Protein AF-A0A7W1RXK5-F1 (afdb_monomer_lite)

Sequence (123 aa):
MSDFRDTWLEQCDAAGRILEEFGLGKAIGYLVGEKLLNSLKAARTDPDVAGEIPAFAARIREVFAQHELSAWFASVGRLGPLGHCLSADEHRDFLAAGGFEETAVQGAEDVLALERAKALLLR

Structure (mmCIF, N/CA/C/O backbone):
data_AF-A0A7W1RXK5-F1
#
_entry.id   AF-A0A7W1RXK5-F1
#
loop_
_atom_site.group_PDB
_atom_site.id
_atom_site.type_symbol
_atom_site.label_atom_id
_atom_site.label_alt_id
_atom_site.label_comp_id
_atom_site.label_asym_id
_atom_site.label_entity_id
_atom_site.label_seq_id
_atom_site.pdbx_PDB_ins_code
_atom_site.Cartn_x
_atom_site.Cartn_y
_atom_site.Cartn_z
_atom_site.occupancy
_atom_site.B_iso_or_equiv
_atom_site.auth_seq_id
_atom_site.auth_comp_id
_atom_site.auth_asym_id
_atom_site.auth_atom_id
_atom_site.pdbx_PDB_model_num
ATOM 1 N N . MET A 1 1 ? -13.683 14.078 13.517 1.00 48.56 1 MET A N 1
ATOM 2 C CA . MET A 1 1 ? -13.359 12.877 12.719 1.00 48.56 1 MET A CA 1
ATOM 3 C C . MET A 1 1 ? -11.963 13.118 12.180 1.00 48.56 1 MET A C 1
ATOM 5 O O . MET A 1 1 ? -11.715 14.241 11.774 1.00 48.56 1 MET A O 1
ATOM 9 N N .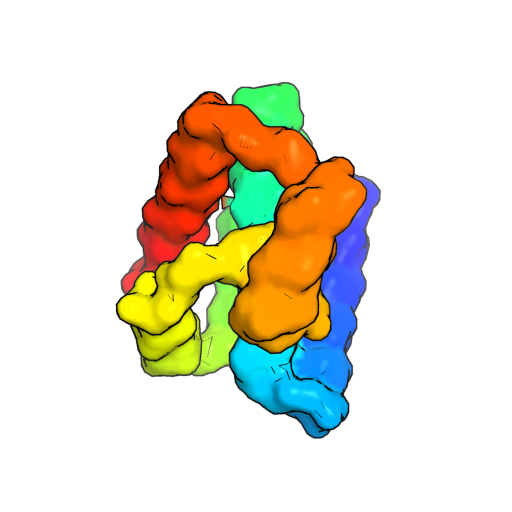 SER A 1 2 ? -11.035 12.179 12.379 1.00 61.09 2 SER A N 1
ATOM 10 C CA . SER A 1 2 ? -9.605 12.394 12.106 1.00 61.09 2 SER A CA 1
ATOM 11 C C . SER A 1 2 ? -9.384 12.721 10.627 1.00 61.09 2 SER A C 1
ATOM 13 O O . SER A 1 2 ? -9.835 11.957 9.779 1.00 61.09 2 SER A O 1
ATOM 15 N N . ASP A 1 3 ? -8.684 13.821 10.344 1.00 85.06 3 ASP A N 1
ATOM 16 C CA . ASP A 1 3 ? -8.288 14.312 9.008 1.00 85.06 3 ASP A CA 1
ATOM 17 C C . ASP A 1 3 ? -7.626 13.210 8.149 1.00 85.06 3 ASP A C 1
ATOM 19 O O . ASP A 1 3 ? -7.790 13.109 6.931 1.00 85.06 3 ASP A O 1
ATOM 23 N N . PHE A 1 4 ? -6.952 12.272 8.820 1.00 92.62 4 PHE A N 1
ATOM 24 C CA . PHE A 1 4 ? -6.336 11.119 8.180 1.00 92.62 4 PHE A CA 1
ATOM 25 C C . PHE A 1 4 ? -7.354 10.136 7.575 1.00 92.62 4 PHE A C 1
ATOM 27 O O . PHE A 1 4 ? -7.068 9.523 6.546 1.00 92.62 4 PHE A O 1
ATOM 34 N N . ARG A 1 5 ? -8.544 9.985 8.175 1.00 95.25 5 ARG A N 1
ATOM 35 C CA . ARG A 1 5 ? -9.581 9.087 7.647 1.00 95.25 5 ARG A CA 1
ATOM 36 C C . ARG A 1 5 ? -10.102 9.554 6.302 1.00 95.25 5 ARG A C 1
ATOM 38 O O . ARG A 1 5 ? -10.164 8.765 5.362 1.0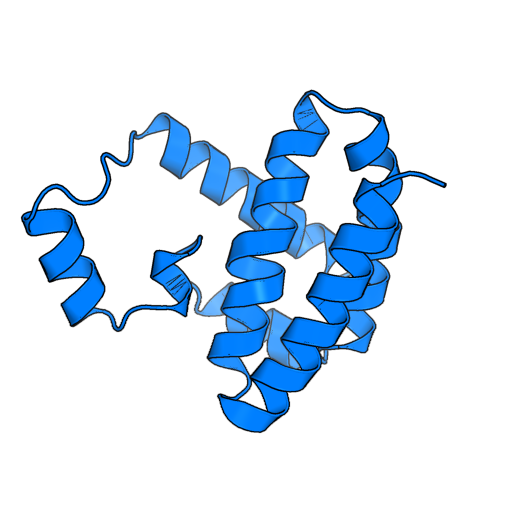0 95.25 5 ARG A O 1
ATOM 45 N N . ASP A 1 6 ? -10.461 10.827 6.233 1.00 95.31 6 ASP A N 1
ATOM 46 C CA . ASP A 1 6 ? -10.983 11.430 5.012 1.00 95.31 6 ASP A CA 1
ATOM 47 C C . ASP A 1 6 ? -9.917 11.344 3.907 1.00 95.31 6 ASP A C 1
ATOM 49 O O . ASP A 1 6 ? -10.204 10.904 2.795 1.00 95.31 6 ASP A O 1
ATOM 53 N N . THR A 1 7 ? -8.649 11.569 4.269 1.00 95.62 7 THR A N 1
ATOM 54 C CA . THR A 1 7 ? -7.503 11.396 3.367 1.00 95.62 7 THR A CA 1
ATOM 55 C C . THR A 1 7 ? -7.406 9.984 2.771 1.00 95.62 7 THR A C 1
ATOM 57 O O . THR A 1 7 ? -7.271 9.843 1.553 1.00 95.62 7 THR A O 1
ATOM 60 N N . TRP A 1 8 ? -7.432 8.912 3.577 1.00 97.31 8 TRP A N 1
ATOM 61 C CA . TRP A 1 8 ? -7.263 7.561 3.019 1.00 97.31 8 TRP A CA 1
ATOM 62 C C . TRP A 1 8 ? -8.509 7.064 2.273 1.00 97.31 8 TRP A C 1
ATOM 64 O O . TRP A 1 8 ? -8.382 6.249 1.355 1.00 97.31 8 TRP A O 1
ATOM 74 N N . LEU A 1 9 ? -9.701 7.575 2.605 1.00 97.75 9 LEU A N 1
ATOM 75 C CA . LEU A 1 9 ? -10.922 7.332 1.831 1.00 97.75 9 LEU A CA 1
ATOM 76 C C . LEU A 1 9 ? -10.804 7.924 0.423 1.00 97.75 9 LEU A C 1
ATOM 78 O O . LEU A 1 9 ? -10.992 7.203 -0.556 1.00 97.75 9 LEU A O 1
ATOM 82 N N . GLU A 1 10 ? -10.383 9.185 0.310 1.00 97.69 10 GLU A N 1
ATOM 83 C CA . GLU A 1 10 ? -10.139 9.834 -0.984 1.00 97.69 10 GLU A CA 1
ATOM 84 C C . GLU A 1 10 ? -9.059 9.114 -1.803 1.00 97.69 10 GLU A C 1
ATOM 86 O O . GLU A 1 10 ? -9.167 8.997 -3.026 1.00 97.69 10 GLU A O 1
ATOM 91 N N . GLN A 1 11 ? -8.027 8.583 -1.142 1.00 97.94 11 GLN A N 1
ATOM 92 C CA . GLN A 1 11 ? -7.002 7.768 -1.797 1.00 97.94 11 GLN A CA 1
ATOM 93 C C . GLN A 1 11 ? -7.577 6.454 -2.341 1.00 97.94 11 GLN A C 1
ATOM 95 O O . GLN A 1 11 ? -7.205 6.042 -3.439 1.00 97.94 11 GLN A O 1
ATOM 100 N N . CYS A 1 12 ? -8.503 5.803 -1.631 1.00 98.19 12 CYS A N 1
ATOM 101 C CA . CYS A 1 12 ? -9.186 4.615 -2.151 1.00 98.19 12 CYS A CA 1
ATOM 102 C C . CYS A 1 12 ? -10.026 4.952 -3.391 1.00 98.19 12 CYS A C 1
ATOM 104 O O . CYS A 1 12 ? -9.972 4.228 -4.385 1.00 98.19 12 CYS A O 1
ATOM 106 N N . ASP A 1 13 ? -10.738 6.078 -3.371 1.00 97.75 13 ASP A N 1
ATOM 107 C CA . ASP A 1 13 ? -11.536 6.530 -4.515 1.00 97.75 13 ASP A CA 1
ATOM 108 C C . ASP A 1 13 ? -10.651 6.938 -5.705 1.00 97.75 13 ASP A C 1
ATOM 110 O O . ASP A 1 13 ? -10.977 6.681 -6.867 1.00 97.75 13 ASP A O 1
ATOM 114 N N . ALA A 1 14 ? -9.490 7.546 -5.443 1.00 97.69 14 ALA A N 1
ATOM 115 C CA . ALA A 1 14 ? -8.482 7.812 -6.464 1.00 97.69 14 ALA A CA 1
ATOM 116 C C . ALA A 1 14 ? -7.926 6.515 -7.067 1.00 97.69 14 ALA A C 1
ATOM 118 O O . ALA A 1 14 ? -7.786 6.427 -8.284 1.00 97.69 14 ALA A O 1
ATOM 119 N N . ALA A 1 15 ? -7.667 5.492 -6.251 1.00 98.00 15 ALA A N 1
ATOM 120 C CA . ALA A 1 15 ? -7.197 4.199 -6.735 1.00 98.00 15 ALA A CA 1
ATOM 121 C C . ALA A 1 15 ? -8.226 3.500 -7.633 1.00 98.00 15 ALA A C 1
ATOM 123 O O . ALA A 1 15 ? -7.831 2.905 -8.631 1.00 98.00 15 ALA A O 1
ATOM 124 N N . GLY A 1 16 ? -9.525 3.617 -7.326 1.00 96.88 16 GLY A N 1
ATOM 125 C CA . GLY A 1 16 ? -10.600 3.137 -8.200 1.00 96.88 16 GLY A CA 1
ATOM 126 C C . GLY A 1 16 ? -10.566 3.804 -9.579 1.00 96.88 16 GLY A C 1
ATOM 127 O O . GLY A 1 16 ? -10.563 3.121 -10.597 1.00 96.88 16 GLY A O 1
ATOM 128 N N . ARG A 1 17 ? -10.411 5.133 -9.624 1.00 97.50 17 ARG A N 1
ATOM 129 C CA . ARG A 1 17 ? -10.255 5.870 -10.893 1.00 97.50 17 ARG A CA 1
ATOM 130 C C . ARG A 1 17 ? -8.981 5.479 -11.647 1.00 97.50 17 ARG A C 1
ATOM 132 O O . ARG A 1 17 ? -9.015 5.280 -12.856 1.00 97.50 17 ARG A O 1
ATOM 139 N N . ILE A 1 18 ? -7.862 5.316 -10.939 1.00 97.44 18 ILE A N 1
ATOM 140 C CA . ILE A 1 18 ? -6.594 4.873 -11.540 1.00 97.44 18 ILE A CA 1
ATOM 141 C C . ILE A 1 18 ? -6.719 3.449 -12.093 1.00 97.44 18 ILE A C 1
ATOM 143 O O . ILE A 1 18 ? -6.138 3.151 -13.134 1.00 97.44 18 ILE A O 1
ATOM 147 N N . LEU A 1 19 ? -7.466 2.570 -11.421 1.00 96.38 19 LEU A N 1
ATOM 148 C CA . LEU A 1 19 ? -7.719 1.209 -11.887 1.00 96.38 19 LEU A CA 1
ATOM 149 C C . LEU A 1 19 ? -8.462 1.222 -13.226 1.00 96.38 19 LEU A C 1
ATOM 151 O O . LEU A 1 19 ? -8.078 0.486 -14.133 1.00 96.38 19 LEU A O 1
ATOM 155 N N . GLU A 1 20 ? -9.473 2.081 -13.356 1.00 96.50 20 GLU A N 1
ATOM 156 C CA . GLU A 1 20 ? -10.249 2.252 -14.587 1.00 96.50 20 GLU A CA 1
ATOM 157 C C . GLU A 1 20 ? -9.421 2.867 -15.728 1.00 96.50 20 GLU A C 1
ATOM 159 O O . GLU A 1 20 ? -9.513 2.408 -16.866 1.00 96.50 20 GLU A O 1
ATOM 164 N N . GLU A 1 21 ? -8.599 3.880 -15.440 1.00 97.44 21 GLU A N 1
ATOM 165 C CA . GLU A 1 21 ? -7.886 4.659 -16.466 1.00 97.44 21 GLU A CA 1
ATOM 166 C C . GLU A 1 21 ? -6.520 4.066 -16.855 1.00 97.44 21 GLU A C 1
ATOM 168 O O . GLU A 1 21 ? -6.129 4.094 -18.023 1.00 97.44 21 GLU A O 1
ATOM 173 N N . PHE A 1 22 ? -5.786 3.509 -15.890 1.00 94.75 22 PHE A N 1
ATOM 174 C CA . PHE A 1 22 ? -4.384 3.103 -16.052 1.00 94.75 22 PHE A CA 1
ATOM 175 C C . PHE A 1 22 ? -4.109 1.638 -15.685 1.00 94.75 22 PHE A C 1
ATOM 177 O O . PHE A 1 22 ? -2.987 1.153 -15.863 1.00 94.75 22 PHE A O 1
ATOM 184 N N . GLY A 1 23 ? -5.118 0.921 -15.188 1.00 95.44 23 GLY A N 1
ATOM 185 C CA . GLY A 1 23 ? -5.049 -0.504 -14.896 1.00 95.44 23 GLY A CA 1
ATOM 186 C C . GLY A 1 23 ? -4.458 -0.867 -13.530 1.00 95.44 23 GLY A C 1
ATOM 187 O O . GLY A 1 23 ? -3.952 -0.047 -12.759 1.00 95.44 23 GLY A O 1
ATOM 188 N N . LEU A 1 24 ? -4.515 -2.170 -13.245 1.00 96.12 24 LEU A N 1
ATOM 189 C CA . LEU A 1 24 ? -4.267 -2.760 -11.927 1.00 96.12 24 LEU A CA 1
ATOM 190 C C . LEU A 1 24 ? -2.902 -2.409 -11.325 1.00 96.12 24 LEU A C 1
ATOM 192 O O . LEU A 1 24 ? -2.814 -2.043 -10.155 1.00 96.12 24 LEU A O 1
ATOM 196 N N . GLY A 1 25 ? -1.832 -2.499 -12.119 1.00 92.75 25 GLY A N 1
ATOM 197 C CA . GLY A 1 25 ? -0.472 -2.266 -11.626 1.00 92.75 25 GLY A CA 1
ATOM 198 C C . GLY A 1 25 ? -0.267 -0.843 -11.100 1.00 92.75 25 GLY A C 1
ATOM 199 O O . GLY A 1 25 ? 0.360 -0.657 -10.058 1.00 92.75 25 GLY A O 1
ATOM 200 N N . LYS A 1 26 ? -0.844 0.155 -11.782 1.00 92.75 26 LYS A N 1
ATOM 201 C CA . LYS A 1 26 ? -0.781 1.563 -11.369 1.00 92.75 26 LYS A CA 1
ATOM 202 C C . LYS A 1 26 ? -1.622 1.803 -10.117 1.00 92.75 26 LYS A C 1
ATOM 204 O O . LYS A 1 26 ? -1.144 2.451 -9.190 1.00 92.75 26 LYS A O 1
ATOM 209 N N . ALA A 1 27 ? -2.820 1.224 -10.056 1.00 97.31 27 ALA A N 1
ATOM 210 C CA . ALA A 1 27 ? -3.720 1.371 -8.916 1.00 97.31 27 ALA A CA 1
ATOM 211 C C . ALA A 1 27 ? -3.162 0.737 -7.630 1.00 97.31 27 ALA A C 1
ATOM 213 O O . ALA A 1 27 ? -3.129 1.396 -6.589 1.00 97.31 27 ALA A O 1
ATOM 214 N N . ILE A 1 28 ? -2.669 -0.508 -7.693 1.00 97.69 28 ILE A N 1
ATOM 215 C CA . ILE A 1 28 ? -2.057 -1.168 -6.528 1.00 97.69 28 ILE A CA 1
ATOM 216 C C . ILE A 1 28 ? -0.747 -0.472 -6.146 1.00 97.69 28 ILE A C 1
ATOM 218 O O . ILE A 1 28 ? -0.500 -0.240 -4.962 1.00 97.69 28 ILE A O 1
ATOM 222 N N . GLY A 1 29 ? 0.082 -0.094 -7.124 1.00 95.19 29 GLY A N 1
ATOM 223 C CA . GLY A 1 29 ? 1.323 0.634 -6.865 1.00 95.19 29 GLY A CA 1
ATOM 224 C C . GLY A 1 29 ? 1.088 1.962 -6.139 1.00 95.19 29 GLY A C 1
ATOM 225 O O . GLY A 1 29 ? 1.799 2.263 -5.185 1.00 95.19 29 GLY A O 1
ATOM 226 N N . TYR A 1 30 ? 0.046 2.700 -6.524 1.00 96.56 30 TYR A N 1
ATOM 227 C CA . TYR A 1 30 ? -0.382 3.919 -5.842 1.00 96.56 30 TYR A CA 1
ATOM 228 C C . TYR A 1 30 ? -0.897 3.633 -4.423 1.00 96.56 30 TYR A C 1
ATOM 230 O O . TYR A 1 30 ? -0.370 4.158 -3.440 1.00 96.56 30 TYR A O 1
ATOM 238 N N . LEU A 1 31 ? -1.929 2.794 -4.287 1.00 97.69 31 LEU A N 1
ATOM 239 C CA . LEU A 1 31 ? -2.641 2.674 -3.013 1.00 97.69 31 LEU A CA 1
ATOM 240 C C . LEU A 1 31 ? -1.864 1.844 -1.988 1.00 97.69 31 LEU A C 1
ATOM 242 O O . LEU A 1 31 ? -1.751 2.232 -0.827 1.00 97.69 31 LEU A O 1
ATOM 246 N N . VAL A 1 32 ? -1.316 0.707 -2.417 1.00 97.31 32 VAL A N 1
ATOM 247 C CA . VAL A 1 32 ? -0.555 -0.198 -1.550 1.00 97.31 32 VAL A CA 1
ATOM 248 C C . VAL A 1 32 ? 0.909 0.207 -1.531 1.00 97.31 32 VAL A C 1
ATOM 250 O O . VAL A 1 32 ? 1.443 0.436 -0.453 1.00 97.31 32 VAL A O 1
ATOM 253 N N . GLY A 1 33 ? 1.540 0.321 -2.703 1.00 94.94 33 GLY A N 1
ATOM 254 C CA . GLY A 1 33 ? 2.984 0.551 -2.843 1.00 94.94 33 GLY A CA 1
ATOM 255 C C . GLY A 1 33 ? 3.474 1.930 -2.401 1.00 94.94 33 GLY A C 1
ATOM 256 O O . GLY A 1 33 ? 4.664 2.083 -2.125 1.00 94.94 33 GLY A O 1
ATOM 257 N N . GLU A 1 34 ? 2.583 2.914 -2.286 1.00 94.88 34 GLU A N 1
ATOM 258 C CA . GLU A 1 34 ? 2.909 4.244 -1.775 1.00 94.88 34 GLU A CA 1
ATOM 259 C C . GLU A 1 34 ? 2.069 4.608 -0.549 1.00 94.88 34 GLU A C 1
ATOM 261 O O . GLU A 1 34 ? 2.624 4.774 0.539 1.00 94.88 34 GLU A O 1
ATOM 266 N N . LYS A 1 35 ? 0.745 4.762 -0.699 1.00 97.06 35 LYS A N 1
ATOM 267 C CA . LYS A 1 35 ? -0.080 5.382 0.351 1.00 97.06 35 LYS A CA 1
ATOM 268 C C . LYS A 1 35 ? -0.100 4.567 1.637 1.00 97.06 35 LYS A C 1
ATOM 270 O O . LYS A 1 35 ? 0.267 5.095 2.686 1.00 97.06 35 LYS A O 1
ATOM 275 N N . LEU A 1 36 ? -0.435 3.278 1.558 1.00 97.69 36 LEU A N 1
ATOM 276 C CA . LEU A 1 36 ? -0.441 2.407 2.732 1.00 97.69 36 LEU A CA 1
ATOM 277 C C . LEU A 1 36 ? 0.950 2.301 3.372 1.00 97.69 36 LEU A C 1
ATOM 279 O O . LEU A 1 36 ? 1.050 2.375 4.597 1.00 97.69 36 LEU A O 1
ATOM 283 N N . LEU A 1 37 ? 2.021 2.150 2.583 1.00 96.50 37 LEU A N 1
ATOM 284 C CA . LEU A 1 37 ? 3.378 2.065 3.140 1.00 96.50 37 LEU A CA 1
ATOM 285 C C . LEU A 1 37 ? 3.769 3.341 3.890 1.00 96.50 37 LEU A C 1
ATOM 287 O O . LEU A 1 37 ? 4.296 3.254 4.999 1.00 96.50 37 LEU A O 1
ATOM 291 N N . ASN A 1 38 ? 3.457 4.516 3.342 1.00 94.75 38 ASN A N 1
ATOM 292 C CA . ASN A 1 38 ? 3.706 5.790 4.014 1.00 94.75 38 ASN A CA 1
ATOM 293 C C . ASN A 1 38 ? 2.910 5.905 5.321 1.00 94.75 38 ASN A C 1
ATOM 295 O O . ASN A 1 38 ? 3.466 6.298 6.348 1.00 94.75 38 ASN A O 1
ATOM 299 N N . SER A 1 39 ? 1.643 5.482 5.328 1.00 96.50 39 SER A N 1
ATOM 300 C CA . SER A 1 39 ? 0.832 5.438 6.549 1.00 96.50 39 SER A CA 1
ATOM 301 C C . SER A 1 39 ? 1.393 4.467 7.591 1.00 96.50 39 SER A C 1
ATOM 303 O O . SER A 1 39 ? 1.415 4.787 8.775 1.00 96.50 39 SER A O 1
ATOM 305 N N . LEU A 1 40 ? 1.895 3.297 7.182 1.00 96.81 40 LEU A N 1
ATOM 306 C CA . LEU A 1 40 ? 2.511 2.324 8.092 1.00 96.81 40 LEU A CA 1
ATOM 307 C C . LEU A 1 40 ? 3.799 2.848 8.732 1.00 96.81 40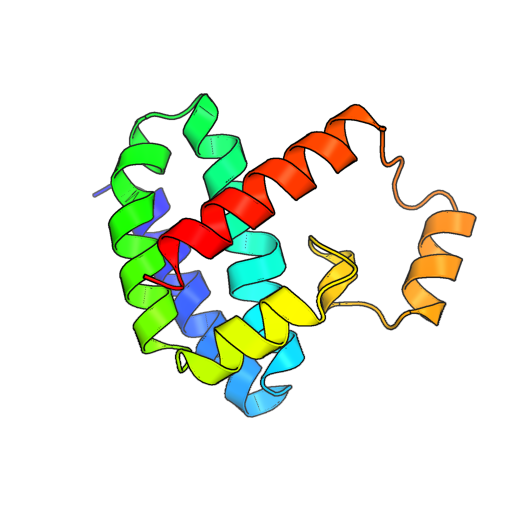 LEU A C 1
ATOM 309 O O . LEU A 1 40 ? 4.063 2.541 9.898 1.00 96.81 40 LEU A O 1
ATOM 313 N N . LYS A 1 41 ? 4.581 3.639 7.991 1.00 94.56 41 LYS A N 1
ATOM 314 C CA . LYS A 1 41 ? 5.758 4.337 8.521 1.00 94.56 41 LYS A CA 1
ATOM 315 C C . LYS A 1 41 ? 5.342 5.404 9.537 1.00 94.56 41 LYS A C 1
ATOM 317 O O . LYS A 1 41 ? 5.849 5.388 10.656 1.00 94.56 41 LYS A O 1
ATOM 322 N N . ALA A 1 42 ? 4.371 6.256 9.195 1.00 94.75 42 ALA A N 1
ATOM 323 C CA . ALA A 1 42 ? 3.856 7.303 10.084 1.00 94.75 42 ALA A CA 1
ATOM 324 C C . ALA A 1 42 ? 3.223 6.736 11.371 1.00 94.75 42 ALA A C 1
ATOM 326 O O . ALA A 1 42 ? 3.472 7.239 12.466 1.00 94.75 42 ALA A O 1
ATOM 327 N N . ALA A 1 43 ? 2.505 5.614 11.268 1.00 95.75 43 ALA A N 1
ATOM 328 C CA . ALA A 1 43 ? 1.887 4.908 12.393 1.00 95.75 43 ALA A CA 1
ATOM 329 C C . ALA A 1 43 ? 2.881 4.445 13.478 1.00 95.75 43 ALA A C 1
ATOM 331 O O . ALA A 1 43 ? 2.460 4.011 14.549 1.00 95.75 43 ALA A O 1
ATOM 332 N N . ARG A 1 44 ? 4.198 4.477 13.224 1.00 92.88 44 ARG A N 1
ATOM 333 C CA . ARG A 1 44 ? 5.211 4.184 14.253 1.00 92.88 44 ARG A CA 1
ATOM 334 C C . ARG A 1 44 ? 5.312 5.280 15.310 1.00 92.88 44 ARG A C 1
ATOM 336 O O . ARG A 1 44 ? 5.710 4.986 16.433 1.00 92.88 44 ARG A O 1
ATOM 343 N N . THR A 1 45 ? 4.995 6.518 14.944 1.00 94.75 45 THR A N 1
ATOM 344 C CA . THR A 1 45 ? 5.134 7.700 15.806 1.00 94.75 45 THR A CA 1
ATOM 345 C C . THR A 1 45 ? 3.822 8.451 16.002 1.00 94.75 45 THR A C 1
ATOM 347 O O . THR A 1 45 ? 3.744 9.280 16.901 1.00 94.75 45 THR A O 1
ATOM 350 N N . ASP A 1 46 ? 2.804 8.152 15.195 1.00 95.50 46 ASP A N 1
ATOM 351 C CA . ASP A 1 46 ? 1.485 8.774 15.249 1.00 95.50 46 ASP A CA 1
ATOM 352 C C . ASP A 1 46 ? 0.398 7.733 15.610 1.00 95.50 46 ASP A C 1
ATOM 354 O O . ASP A 1 46 ? 0.031 6.894 14.774 1.00 95.50 46 ASP A O 1
ATOM 358 N N . PRO A 1 47 ? -0.115 7.750 16.858 1.00 94.25 47 PRO A N 1
ATOM 359 C CA . PRO A 1 47 ? -1.171 6.844 17.305 1.00 94.25 47 PRO A CA 1
ATOM 360 C C . PRO A 1 47 ? -2.504 7.015 16.569 1.00 94.25 47 PRO A C 1
ATOM 362 O O . PRO A 1 47 ? -3.233 6.030 16.424 1.00 94.25 47 PRO A O 1
ATOM 365 N N . ASP A 1 48 ? -2.821 8.221 16.091 1.00 93.56 48 ASP A N 1
ATOM 366 C CA . ASP A 1 48 ? -4.077 8.492 15.388 1.00 93.56 48 ASP A CA 1
ATOM 367 C C . ASP A 1 48 ? -4.051 7.833 14.007 1.00 93.56 48 ASP A C 1
ATOM 369 O O . ASP A 1 48 ? -5.010 7.168 13.609 1.00 93.56 48 ASP A O 1
ATOM 373 N N . VAL A 1 49 ? -2.910 7.909 13.313 1.00 95.75 49 VAL A N 1
ATOM 374 C CA . VAL A 1 49 ? -2.683 7.153 12.071 1.00 95.75 49 VAL A CA 1
ATOM 375 C C . VAL A 1 49 ? -2.721 5.649 12.345 1.00 95.75 49 VAL A C 1
ATOM 377 O O . VAL A 1 49 ? -3.369 4.901 11.609 1.00 95.75 49 VAL A O 1
ATOM 380 N N . ALA A 1 50 ? -2.064 5.185 13.414 1.00 96.62 50 ALA A N 1
ATOM 381 C CA . ALA A 1 50 ? -2.015 3.765 13.762 1.00 96.62 50 ALA A CA 1
ATOM 382 C C . ALA A 1 50 ? -3.407 3.157 14.003 1.00 96.62 50 ALA A C 1
ATOM 384 O O . ALA A 1 50 ? -3.654 2.022 13.584 1.00 96.62 50 ALA A O 1
ATOM 385 N N . GLY A 1 51 ? -4.312 3.911 14.636 1.00 96.56 51 GLY A N 1
ATOM 386 C CA . GLY A 1 51 ? -5.692 3.497 14.891 1.00 96.56 51 GLY A CA 1
ATOM 387 C C . GLY A 1 51 ? -6.525 3.284 13.622 1.00 96.56 51 GLY A C 1
ATOM 388 O O . GLY A 1 51 ? -7.428 2.448 13.615 1.00 96.56 51 GLY A O 1
ATOM 389 N N . GLU A 1 52 ? -6.193 3.972 12.530 1.00 97.62 52 GLU A N 1
ATOM 390 C CA . GLU A 1 52 ? -6.941 3.918 11.267 1.00 97.62 52 GLU A CA 1
ATOM 391 C C . GLU A 1 52 ? -6.434 2.831 10.297 1.00 97.62 52 GLU A C 1
ATOM 393 O O . GLU A 1 52 ? -7.175 2.403 9.408 1.00 97.62 52 GLU A O 1
ATOM 398 N N . ILE A 1 53 ? -5.211 2.311 10.485 1.00 97.88 53 ILE A N 1
ATOM 399 C CA . ILE A 1 53 ? -4.608 1.287 9.606 1.00 97.88 53 ILE A CA 1
ATOM 400 C C . ILE A 1 53 ? -5.512 0.060 9.377 1.00 97.88 53 ILE A C 1
ATOM 402 O O . ILE A 1 53 ? -5.629 -0.373 8.226 1.00 97.88 53 ILE A O 1
ATOM 406 N N . PRO A 1 54 ? -6.172 -0.536 10.394 1.00 97.62 54 PRO A N 1
ATOM 407 C CA . PRO A 1 54 ? -7.025 -1.702 10.167 1.00 97.62 54 PRO A CA 1
ATOM 408 C C . PRO A 1 54 ? -8.224 -1.415 9.253 1.00 97.62 54 PRO A C 1
ATOM 410 O O . PRO A 1 54 ? -8.588 -2.276 8.446 1.00 97.62 54 PRO A O 1
ATOM 413 N N . ALA A 1 55 ? -8.820 -0.223 9.372 1.00 97.94 55 ALA A N 1
ATOM 414 C CA . ALA A 1 55 ? -9.949 0.208 8.551 1.00 97.94 55 ALA A CA 1
ATOM 415 C C . ALA A 1 55 ? -9.498 0.515 7.120 1.00 97.94 55 ALA A C 1
ATOM 417 O O . ALA A 1 55 ? -10.102 0.018 6.170 1.00 97.94 55 ALA A O 1
ATOM 418 N N . PHE A 1 56 ? -8.374 1.217 6.965 1.00 98.00 56 PHE A N 1
ATOM 419 C CA . PHE A 1 56 ? -7.788 1.475 5.654 1.00 98.00 56 PHE A CA 1
ATOM 420 C C . PHE A 1 56 ? -7.452 0.162 4.923 1.00 98.00 56 PHE A C 1
ATOM 422 O O . PHE A 1 56 ? -7.866 -0.050 3.784 1.00 98.00 56 PHE A O 1
ATOM 429 N N . ALA A 1 57 ? -6.814 -0.796 5.604 1.00 98.19 57 ALA A N 1
ATOM 430 C CA . ALA A 1 57 ? -6.534 -2.115 5.037 1.00 98.19 57 ALA A CA 1
ATOM 431 C C . ALA A 1 57 ? -7.811 -2.892 4.659 1.00 98.19 57 ALA A C 1
ATOM 433 O O . ALA A 1 57 ? -7.791 -3.688 3.723 1.00 98.19 57 ALA A O 1
ATOM 434 N N . ALA A 1 58 ? -8.921 -2.696 5.380 1.00 97.88 58 ALA A N 1
ATOM 435 C CA . ALA A 1 58 ? -10.213 -3.257 4.989 1.00 97.88 58 ALA A CA 1
ATOM 436 C C . ALA A 1 58 ? -10.745 -2.653 3.704 1.00 97.88 58 ALA A C 1
ATOM 438 O O . ALA A 1 58 ? -11.085 -3.415 2.802 1.00 97.88 58 ALA A O 1
ATOM 439 N N . ARG A 1 59 ? -10.691 -1.329 3.575 1.00 98.06 59 ARG A N 1
ATOM 440 C CA . ARG A 1 59 ? -11.109 -0.664 2.347 1.00 98.06 59 ARG A CA 1
ATOM 441 C C . ARG A 1 59 ? -10.262 -1.083 1.144 1.00 98.06 59 ARG A C 1
ATOM 443 O O . ARG A 1 59 ? -10.814 -1.358 0.090 1.00 98.06 59 ARG A O 1
ATOM 450 N N . ILE A 1 60 ? -8.946 -1.241 1.302 1.00 98.19 60 ILE A N 1
ATOM 451 C CA . ILE A 1 60 ? -8.063 -1.726 0.222 1.00 98.19 60 ILE A CA 1
ATOM 452 C C . ILE A 1 60 ? -8.492 -3.112 -0.287 1.00 98.19 60 ILE A C 1
ATOM 454 O O . ILE A 1 60 ? -8.493 -3.345 -1.494 1.00 98.19 60 ILE A O 1
ATOM 458 N N . ARG A 1 61 ? -8.893 -4.025 0.608 1.00 97.62 61 ARG A N 1
ATOM 459 C CA . ARG A 1 61 ? -9.390 -5.362 0.225 1.00 97.62 61 ARG A CA 1
ATOM 460 C C . ARG A 1 61 ? -10.762 -5.340 -0.455 1.00 97.62 61 ARG A C 1
ATOM 462 O O . ARG A 1 61 ? -11.166 -6.351 -1.015 1.00 97.62 61 ARG A O 1
ATOM 469 N N . GLU A 1 62 ? -11.482 -4.225 -0.394 1.00 96.81 62 GLU A N 1
ATOM 470 C CA . GLU A 1 62 ? -12.703 -4.015 -1.179 1.00 96.81 62 GLU A CA 1
ATOM 471 C C . GLU A 1 62 ? -12.388 -3.465 -2.578 1.00 96.81 62 GLU A C 1
ATOM 473 O O . GLU A 1 62 ? -13.176 -3.670 -3.496 1.00 96.81 62 GLU A O 1
ATOM 478 N N . VAL A 1 63 ? -11.248 -2.781 -2.747 1.00 96.94 63 VAL A N 1
ATOM 479 C CA . VAL A 1 63 ? -10.796 -2.235 -4.039 1.00 96.94 63 VAL A CA 1
ATOM 480 C C . VAL A 1 63 ? -10.125 -3.309 -4.898 1.00 96.94 63 VAL A C 1
ATOM 482 O O . VAL A 1 63 ? -10.348 -3.344 -6.104 1.00 96.94 63 VAL A O 1
ATOM 485 N N . PHE A 1 64 ? -9.318 -4.186 -4.294 1.00 97.50 64 PHE A N 1
ATOM 486 C CA . PHE A 1 64 ? -8.558 -5.216 -5.011 1.00 97.50 64 PHE A CA 1
ATOM 487 C C . PHE A 1 64 ? -8.905 -6.617 -4.528 1.00 97.50 64 PHE A C 1
ATOM 489 O O . PHE A 1 64 ? -9.017 -6.873 -3.325 1.00 97.50 64 PHE A O 1
ATOM 496 N N . ALA A 1 65 ? -8.987 -7.561 -5.460 1.00 96.88 65 ALA A N 1
ATOM 497 C CA . ALA A 1 65 ? -9.178 -8.959 -5.131 1.00 96.88 65 ALA A CA 1
ATOM 498 C C . ALA A 1 65 ? -7.918 -9.555 -4.475 1.00 96.88 65 ALA A C 1
ATOM 500 O O . ALA A 1 65 ? -6.778 -9.189 -4.768 1.00 96.88 65 ALA A O 1
ATOM 501 N N . GLN A 1 66 ? -8.109 -10.559 -3.615 1.00 97.00 66 GLN A N 1
ATOM 502 C CA . GLN A 1 66 ? -7.011 -11.182 -2.863 1.00 97.00 66 GLN A CA 1
ATOM 503 C C . GLN A 1 66 ? -5.908 -11.768 -3.764 1.00 97.00 66 GLN A C 1
ATOM 505 O O . GLN A 1 66 ? -4.725 -11.710 -3.420 1.00 97.00 66 GLN A O 1
ATOM 510 N N . HIS A 1 67 ? -6.273 -12.321 -4.924 1.00 97.06 67 HIS A N 1
ATOM 511 C CA . HIS A 1 67 ? -5.308 -12.877 -5.874 1.00 97.06 67 HIS A CA 1
ATOM 512 C C . HIS A 1 67 ? -4.469 -11.790 -6.567 1.00 97.06 67 HIS A C 1
ATOM 514 O O . HIS A 1 67 ? -3.284 -12.010 -6.807 1.00 97.06 67 HIS A O 1
ATOM 520 N N . GLU A 1 68 ? -5.040 -10.611 -6.825 1.00 97.38 68 GLU A N 1
ATOM 521 C CA . GLU A 1 68 ? -4.336 -9.459 -7.403 1.00 97.38 68 GLU A CA 1
ATOM 522 C C . GLU A 1 68 ? -3.290 -8.918 -6.427 1.00 97.38 68 GLU A C 1
ATOM 524 O O . GLU A 1 68 ? -2.130 -8.725 -6.792 1.00 97.38 68 GLU A O 1
ATOM 529 N N . LEU A 1 69 ? -3.678 -8.765 -5.157 1.00 97.75 69 LEU A N 1
ATOM 530 C CA . LEU A 1 69 ? -2.770 -8.373 -4.080 1.00 97.75 69 LEU A CA 1
ATOM 531 C C . LEU A 1 69 ? -1.638 -9.393 -3.918 1.00 97.75 69 LEU A C 1
ATOM 533 O O . LEU A 1 69 ? -0.469 -9.017 -3.840 1.00 97.75 69 LEU A O 1
ATOM 537 N N . SER A 1 70 ? -1.971 -10.687 -3.913 1.00 97.00 70 SER A N 1
ATOM 538 C CA . 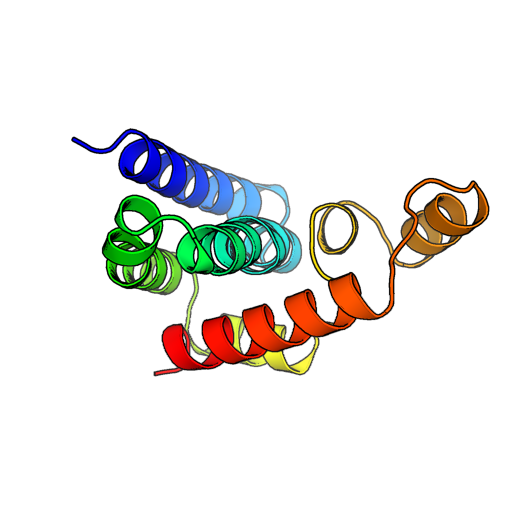SER A 1 70 ? -0.987 -11.768 -3.774 1.00 97.00 70 SER A CA 1
ATOM 539 C C . SER A 1 70 ? 0.027 -11.766 -4.922 1.00 97.00 70 SER A C 1
ATOM 541 O O . SER A 1 70 ? 1.230 -11.870 -4.679 1.00 97.00 70 SER A O 1
ATOM 543 N N . ALA A 1 71 ? -0.445 -11.607 -6.163 1.00 96.56 71 ALA A N 1
ATOM 544 C CA . ALA A 1 71 ? 0.410 -11.508 -7.342 1.00 96.56 71 ALA A CA 1
ATOM 545 C C . ALA A 1 71 ? 1.316 -10.269 -7.284 1.00 96.56 71 ALA A C 1
ATOM 547 O O . ALA A 1 71 ? 2.516 -10.369 -7.544 1.00 96.56 71 ALA A O 1
ATOM 548 N N . TRP A 1 72 ? 0.773 -9.117 -6.879 1.00 95.81 72 TRP A N 1
ATOM 549 C CA . TRP A 1 72 ? 1.552 -7.890 -6.747 1.00 95.81 72 TRP A CA 1
ATOM 550 C C . TRP A 1 72 ? 2.671 -8.033 -5.709 1.00 95.81 72 TRP A C 1
ATOM 552 O O . TRP A 1 72 ? 3.829 -7.808 -6.056 1.00 95.81 72 TRP A O 1
ATOM 562 N N . PHE A 1 73 ? 2.370 -8.508 -4.493 1.00 95.62 73 PHE A N 1
ATOM 563 C CA . PHE A 1 73 ? 3.380 -8.733 -3.447 1.00 95.62 73 PHE A CA 1
ATOM 564 C C . PHE A 1 73 ? 4.475 -9.723 -3.870 1.00 95.62 73 PHE A C 1
ATOM 566 O O . PHE A 1 73 ? 5.606 -9.606 -3.408 1.00 95.62 73 PHE A O 1
ATOM 573 N N . ALA A 1 74 ? 4.162 -10.693 -4.733 1.00 94.25 74 ALA A N 1
ATOM 574 C CA . ALA A 1 74 ? 5.148 -11.640 -5.255 1.00 94.25 74 ALA A CA 1
ATOM 575 C C . ALA A 1 74 ? 6.068 -11.035 -6.334 1.00 94.25 74 ALA A C 1
ATOM 577 O O . ALA A 1 74 ? 7.153 -11.560 -6.573 1.00 94.25 74 ALA A O 1
ATOM 578 N N . SER A 1 75 ? 5.632 -9.960 -6.995 1.00 89.69 75 SER A N 1
ATOM 579 C CA . SER A 1 75 ? 6.329 -9.347 -8.137 1.00 89.69 75 SER A CA 1
ATOM 580 C C . SER A 1 75 ? 6.952 -7.978 -7.853 1.00 89.69 75 SER A C 1
ATOM 582 O O . SER A 1 75 ? 7.758 -7.499 -8.652 1.00 89.69 75 SER A O 1
ATOM 584 N N . VAL A 1 76 ? 6.558 -7.316 -6.761 1.00 88.25 76 VAL A N 1
ATOM 585 C CA . VAL A 1 76 ? 6.958 -5.935 -6.491 1.00 88.25 76 VAL A CA 1
ATOM 586 C C . VAL A 1 76 ? 8.461 -5.850 -6.233 1.00 88.25 76 VAL A C 1
ATOM 588 O O . VAL A 1 76 ? 9.006 -6.532 -5.372 1.00 88.25 76 VAL A O 1
ATOM 591 N N . GLY A 1 77 ? 9.134 -4.996 -7.004 1.00 79.62 77 GLY A N 1
ATOM 592 C CA . GLY A 1 77 ? 10.569 -4.734 -6.861 1.00 79.62 77 GLY A CA 1
ATOM 593 C C . GLY A 1 77 ? 10.912 -3.278 -6.548 1.00 79.62 77 GLY A C 1
ATOM 594 O O . GLY A 1 77 ? 12.069 -2.984 -6.276 1.00 79.62 77 GLY A O 1
ATOM 595 N N . ARG A 1 78 ? 9.938 -2.360 -6.618 1.00 79.62 78 ARG A N 1
ATOM 596 C CA . ARG A 1 78 ? 10.113 -0.923 -6.349 1.00 79.62 78 ARG A CA 1
ATOM 597 C C . ARG A 1 78 ? 8.892 -0.374 -5.624 1.00 79.62 78 ARG A C 1
ATOM 599 O O . ARG A 1 78 ? 7.770 -0.756 -5.954 1.00 79.62 78 ARG A O 1
ATOM 606 N N . LEU A 1 79 ? 9.122 0.523 -4.672 1.00 82.62 79 LEU A N 1
ATOM 607 C CA . LEU A 1 79 ? 8.102 1.091 -3.791 1.00 82.62 79 LEU A CA 1
ATOM 608 C C . LEU A 1 79 ? 8.059 2.620 -3.917 1.00 82.62 79 LEU A C 1
ATOM 610 O O . LEU A 1 79 ? 8.910 3.232 -4.565 1.00 82.62 79 LEU A O 1
ATOM 614 N N . GLY A 1 80 ? 7.034 3.236 -3.331 1.00 75.88 80 GLY A N 1
ATOM 615 C CA . GLY A 1 80 ? 6.866 4.686 -3.313 1.00 75.88 80 GLY A CA 1
ATOM 616 C C . GLY A 1 80 ? 6.452 5.305 -4.659 1.00 75.88 80 GLY A C 1
ATOM 617 O O . GLY A 1 80 ? 6.074 4.597 -5.604 1.00 75.88 80 GLY A O 1
ATOM 618 N N . PRO A 1 81 ? 6.525 6.647 -4.771 1.00 68.38 81 PRO A N 1
ATOM 619 C CA . PRO A 1 81 ? 6.034 7.374 -5.939 1.00 68.38 81 PRO A CA 1
ATOM 620 C C . PRO A 1 81 ? 6.673 6.920 -7.250 1.00 68.38 81 PRO A C 1
ATOM 622 O O . PRO A 1 81 ? 5.991 6.713 -8.251 1.00 68.38 81 PRO A O 1
ATOM 625 N N . LEU A 1 82 ? 7.983 6.672 -7.245 1.00 74.31 82 LEU A N 1
ATOM 626 C CA . LEU A 1 82 ? 8.693 6.248 -8.450 1.00 74.31 82 LEU A CA 1
ATOM 627 C C . LEU A 1 82 ? 8.387 4.800 -8.845 1.00 74.31 82 LEU A C 1
ATOM 629 O O . LEU A 1 82 ? 8.441 4.470 -10.029 1.00 74.31 82 LEU A O 1
ATOM 633 N N . GLY A 1 83 ? 8.038 3.946 -7.878 1.00 70.19 83 GLY A N 1
ATOM 634 C CA . GLY A 1 83 ? 7.723 2.541 -8.123 1.00 70.19 83 GLY A CA 1
ATOM 635 C C . GLY A 1 83 ? 6.500 2.347 -9.017 1.00 70.19 83 GLY A C 1
ATOM 636 O O . GLY A 1 83 ? 6.456 1.388 -9.787 1.00 70.19 83 GLY A O 1
ATOM 637 N N . HIS A 1 84 ? 5.545 3.279 -8.961 1.00 72.25 84 HIS A N 1
ATOM 638 C CA . HIS A 1 84 ? 4.315 3.214 -9.743 1.00 72.25 84 HIS A CA 1
ATOM 639 C C . HIS A 1 84 ? 4.201 4.317 -10.807 1.00 72.25 84 HIS A C 1
ATOM 641 O O . HIS A 1 84 ? 3.514 4.096 -11.800 1.00 72.25 84 HIS A O 1
ATOM 647 N N . CYS A 1 85 ? 4.894 5.457 -10.695 1.00 75.12 85 CYS A N 1
ATOM 648 C CA . CYS A 1 85 ? 4.868 6.496 -11.732 1.00 75.12 85 CYS A CA 1
ATOM 649 C C . CYS A 1 85 ? 5.795 6.196 -12.916 1.00 75.12 85 CYS A C 1
ATOM 651 O O . CYS A 1 85 ? 5.392 6.443 -14.051 1.00 75.12 85 CYS A O 1
ATOM 653 N N . LEU A 1 86 ? 6.976 5.616 -12.678 1.00 78.12 86 LEU A N 1
ATOM 654 C CA . LEU A 1 86 ? 8.019 5.464 -13.695 1.00 78.12 86 LEU A CA 1
ATOM 655 C C . LEU A 1 86 ? 8.158 4.022 -14.198 1.00 78.12 86 LEU A C 1
ATOM 657 O O . LEU A 1 86 ? 8.013 3.047 -13.450 1.00 78.12 86 LEU A O 1
ATOM 661 N N . SER A 1 87 ? 8.501 3.882 -15.477 1.00 76.94 87 SER A N 1
ATOM 662 C CA . SER A 1 87 ? 9.060 2.641 -16.012 1.00 76.94 87 SER A CA 1
ATOM 663 C C . SER A 1 87 ? 10.409 2.319 -15.352 1.00 76.94 87 SER A C 1
ATOM 665 O O . SER A 1 87 ? 11.004 3.135 -14.648 1.00 76.94 87 SER A O 1
ATOM 667 N N . ALA A 1 88 ? 10.914 1.099 -15.559 1.00 75.75 88 ALA A N 1
ATOM 668 C CA . ALA A 1 88 ? 12.214 0.709 -15.013 1.00 75.75 88 ALA A CA 1
ATOM 669 C C . ALA A 1 88 ? 13.367 1.567 -15.567 1.00 75.75 88 ALA A C 1
ATOM 671 O O . ALA A 1 88 ? 14.317 1.843 -14.838 1.00 75.75 88 ALA A O 1
ATOM 672 N N . ASP A 1 89 ? 13.270 1.994 -16.827 1.00 80.62 89 ASP A N 1
ATOM 673 C CA . ASP A 1 89 ? 14.288 2.815 -17.484 1.00 80.62 89 ASP A CA 1
ATOM 674 C C . ASP A 1 89 ? 14.257 4.246 -16.951 1.00 80.62 89 ASP A C 1
ATOM 676 O O . ASP A 1 89 ? 15.263 4.720 -16.432 1.00 80.62 89 ASP A O 1
ATOM 680 N N . GLU A 1 90 ? 13.076 4.869 -16.922 1.00 81.94 90 GLU A N 1
ATOM 681 C CA . GLU A 1 90 ? 12.896 6.214 -16.358 1.00 81.94 90 GLU A CA 1
ATOM 682 C C . GLU A 1 90 ? 13.311 6.277 -14.884 1.00 81.94 90 GLU A C 1
ATOM 684 O O . GLU A 1 90 ? 13.911 7.254 -14.446 1.00 81.94 90 GLU A O 1
ATOM 689 N N . HIS A 1 91 ? 13.036 5.223 -14.110 1.00 78.25 91 HIS A N 1
ATOM 690 C CA . HIS A 1 91 ? 13.472 5.138 -12.719 1.00 78.25 91 HIS A CA 1
ATOM 691 C C . HIS A 1 91 ? 15.001 5.140 -12.595 1.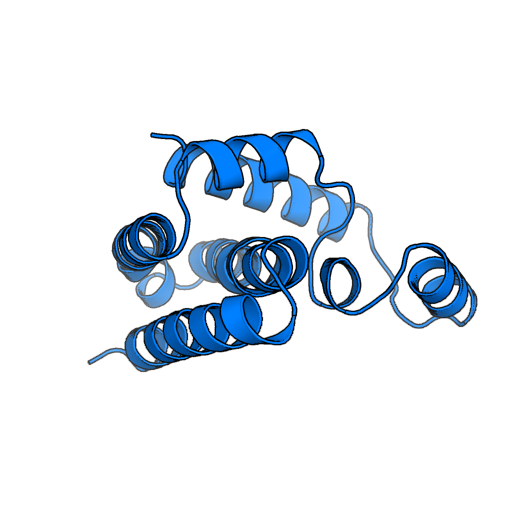00 78.25 91 HIS A C 1
ATOM 693 O O . HIS A 1 91 ? 15.551 5.810 -11.721 1.00 78.25 91 HIS A O 1
ATOM 699 N N . ARG A 1 92 ? 15.703 4.384 -13.449 1.00 78.94 92 ARG A N 1
ATOM 700 C CA . ARG A 1 92 ? 17.173 4.348 -13.448 1.00 78.94 92 ARG A CA 1
ATOM 701 C C . ARG A 1 92 ? 17.761 5.692 -13.846 1.00 78.94 92 ARG A C 1
ATOM 703 O O . ARG A 1 92 ? 18.666 6.165 -13.163 1.00 78.94 92 ARG A O 1
ATOM 710 N N . ASP A 1 93 ? 17.219 6.307 -14.889 1.00 82.94 93 ASP A N 1
ATOM 711 C CA . ASP A 1 93 ? 17.677 7.607 -15.373 1.00 82.94 93 ASP A CA 1
ATOM 712 C C . ASP A 1 93 ? 17.463 8.696 -14.314 1.00 82.94 93 ASP A C 1
ATOM 714 O O . ASP A 1 93 ? 18.350 9.514 -14.067 1.00 82.94 93 ASP A O 1
ATOM 718 N N . PHE A 1 94 ? 16.327 8.656 -13.610 1.00 80.44 94 PHE A N 1
ATOM 719 C CA . PHE A 1 94 ? 16.026 9.586 -12.524 1.00 80.44 94 PHE A CA 1
ATOM 720 C C . PHE A 1 94 ? 17.002 9.457 -11.347 1.00 80.44 94 PHE A C 1
ATOM 722 O O . PHE A 1 94 ? 17.491 10.463 -10.830 1.00 80.44 94 PHE A O 1
ATOM 729 N N . LEU A 1 95 ? 17.335 8.227 -10.940 1.00 78.38 95 LEU A N 1
ATOM 730 C CA . LEU A 1 95 ? 18.335 7.993 -9.895 1.00 78.38 95 LEU A CA 1
ATOM 731 C C . LEU A 1 95 ? 19.740 8.420 -10.338 1.00 78.38 95 LEU A C 1
ATOM 733 O O . LEU A 1 95 ? 20.452 9.057 -9.566 1.00 78.38 95 LEU A O 1
ATOM 737 N N . ALA A 1 96 ? 20.128 8.124 -11.582 1.00 80.62 96 ALA A N 1
ATOM 738 C CA . ALA A 1 96 ? 21.420 8.533 -12.136 1.00 80.62 96 ALA A CA 1
ATOM 739 C C . ALA A 1 96 ? 21.577 10.064 -12.195 1.00 80.62 96 ALA A C 1
ATOM 741 O O . ALA A 1 96 ? 22.687 10.576 -12.055 1.00 80.62 96 ALA A O 1
ATOM 742 N N . ALA A 1 97 ? 20.468 10.793 -12.346 1.00 84.19 97 ALA A N 1
ATOM 743 C CA . ALA A 1 97 ? 20.420 12.251 -12.290 1.00 84.19 97 ALA A CA 1
ATOM 744 C C . ALA A 1 97 ? 20.421 12.830 -10.857 1.00 84.19 97 ALA A C 1
ATOM 746 O O . ALA A 1 97 ? 20.347 14.048 -10.697 1.00 84.19 97 ALA A O 1
ATOM 747 N N . GLY A 1 98 ? 20.500 11.991 -9.816 1.00 78.00 98 GLY A N 1
ATOM 748 C CA . GLY A 1 98 ? 20.493 12.418 -8.412 1.00 78.00 98 GLY A CA 1
ATOM 749 C C . GLY A 1 98 ? 19.099 12.708 -7.848 1.00 78.00 98 GLY A C 1
ATOM 750 O O . GLY A 1 98 ? 18.975 13.450 -6.878 1.00 78.00 98 GLY A O 1
ATOM 751 N N . GLY A 1 99 ? 18.041 12.160 -8.454 1.00 68.44 99 GLY A N 1
ATOM 752 C CA . GLY A 1 99 ? 16.656 12.495 -8.121 1.00 68.44 99 GLY A CA 1
ATOM 753 C C . GLY A 1 99 ? 16.148 12.001 -6.756 1.00 68.44 99 GLY A C 1
ATOM 754 O O . GLY A 1 99 ? 15.220 12.601 -6.220 1.00 68.44 99 GLY A O 1
ATOM 755 N N . PHE A 1 100 ? 16.748 10.953 -6.175 1.00 67.81 100 PHE A N 1
ATOM 756 C CA . PHE A 1 100 ? 16.538 10.538 -4.778 1.00 67.81 100 PHE A CA 1
ATOM 757 C C . PHE A 1 100 ? 17.805 9.902 -4.204 1.00 67.81 100 PHE A C 1
ATOM 759 O O . PHE A 1 100 ? 18.420 9.047 -4.840 1.00 67.81 100 PHE A O 1
ATOM 766 N N . GLU A 1 101 ? 18.145 10.268 -2.970 1.00 65.56 101 GLU A N 1
ATOM 767 C CA . GLU A 1 101 ? 19.142 9.563 -2.167 1.00 65.56 101 GLU A CA 1
ATOM 768 C C . GLU A 1 101 ? 18.420 8.505 -1.319 1.00 65.56 101 GLU A C 1
ATOM 770 O O . GLU A 1 101 ? 17.813 8.809 -0.291 1.00 65.56 101 GLU A O 1
ATOM 775 N N . GLU A 1 102 ? 18.421 7.251 -1.771 1.00 67.88 102 GLU A N 1
ATOM 776 C CA . GLU A 1 102 ? 17.893 6.150 -0.968 1.00 67.88 102 GLU A CA 1
ATOM 777 C C . GLU A 1 102 ? 18.982 5.661 -0.011 1.00 67.88 102 GLU A C 1
ATOM 779 O O . GLU A 1 102 ? 20.005 5.105 -0.416 1.00 67.88 102 GLU A O 1
ATOM 784 N N . THR A 1 103 ? 18.784 5.891 1.286 1.00 79.06 103 THR A N 1
ATOM 785 C CA . THR A 1 103 ? 19.697 5.361 2.302 1.00 79.06 103 THR A CA 1
ATOM 786 C C . THR A 1 103 ? 19.368 3.899 2.594 1.00 79.06 103 THR A C 1
ATOM 788 O O . THR A 1 103 ? 18.216 3.475 2.504 1.00 79.06 103 THR A O 1
ATOM 791 N N . ALA A 1 104 ? 20.361 3.125 3.041 1.00 80.00 104 ALA A N 1
ATOM 792 C CA . ALA A 1 104 ? 20.137 1.742 3.474 1.00 80.00 104 ALA A CA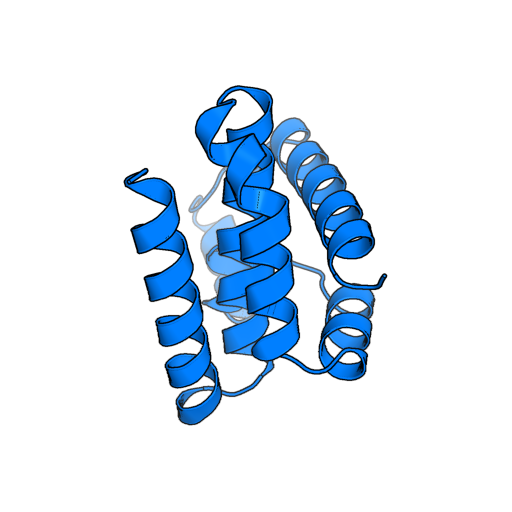 1
ATOM 793 C C . ALA A 1 104 ? 19.082 1.632 4.596 1.00 80.00 104 ALA A C 1
ATOM 795 O O . ALA A 1 104 ? 18.367 0.636 4.678 1.00 80.00 104 ALA A O 1
ATOM 796 N N . VAL A 1 105 ? 18.965 2.664 5.442 1.00 83.81 105 VAL A N 1
ATOM 797 C CA . VAL A 1 105 ? 17.933 2.742 6.486 1.00 83.81 105 VAL A CA 1
ATOM 798 C C . VAL A 1 105 ? 16.552 2.904 5.863 1.00 83.81 105 VAL A C 1
ATOM 800 O O . VAL A 1 105 ? 15.648 2.156 6.221 1.00 83.81 105 VAL A O 1
ATOM 803 N N . GLN A 1 106 ? 16.402 3.819 4.901 1.00 80.12 106 GLN A N 1
ATOM 804 C CA . GLN A 1 106 ? 15.130 4.021 4.211 1.00 80.12 106 GLN A CA 1
ATOM 805 C C . GLN A 1 106 ? 14.688 2.742 3.491 1.00 80.12 106 GLN A C 1
ATOM 807 O O . GLN A 1 106 ? 13.564 2.297 3.691 1.00 80.12 106 GLN A O 1
ATOM 812 N N . GLY A 1 107 ? 15.596 2.084 2.763 1.00 82.56 107 GLY A N 1
ATOM 813 C CA . GLY A 1 107 ? 15.299 0.807 2.109 1.00 82.56 107 GLY A CA 1
ATOM 814 C C . GLY A 1 107 ? 14.872 -0.293 3.095 1.00 82.56 107 GLY A C 1
ATOM 815 O O . GLY A 1 107 ? 13.948 -1.058 2.820 1.00 82.56 107 GLY A O 1
ATOM 816 N N . ALA A 1 108 ? 15.484 -0.359 4.283 1.00 86.12 108 ALA A N 1
ATOM 817 C CA . ALA A 1 108 ? 15.071 -1.305 5.320 1.00 86.12 108 ALA A CA 1
ATOM 818 C C . ALA A 1 108 ? 13.678 -0.984 5.893 1.00 86.12 108 ALA A C 1
ATOM 820 O O . ALA A 1 108 ? 12.879 -1.896 6.118 1.00 86.12 108 ALA A O 1
ATOM 821 N N . GLU A 1 109 ? 13.359 0.295 6.112 1.00 88.62 109 GLU A N 1
ATOM 822 C CA . GLU A 1 109 ? 12.022 0.714 6.549 1.00 88.62 109 GLU A CA 1
ATOM 823 C C . GLU A 1 109 ? 10.946 0.367 5.516 1.00 88.62 109 GLU A C 1
ATOM 825 O O . GLU A 1 109 ? 9.852 -0.063 5.887 1.00 88.62 109 GLU A O 1
ATOM 830 N N . ASP A 1 110 ? 11.267 0.498 4.232 1.00 89.19 110 ASP A N 1
ATOM 831 C CA . ASP A 1 110 ? 10.389 0.151 3.118 1.00 89.19 110 ASP A CA 1
ATOM 832 C C . ASP A 1 110 ? 10.082 -1.353 3.092 1.00 89.19 110 ASP A C 1
ATOM 834 O O . ASP A 1 110 ? 8.915 -1.741 2.997 1.00 89.19 110 ASP A O 1
ATOM 838 N N . VAL A 1 111 ? 11.095 -2.204 3.288 1.00 91.19 111 VAL A N 1
ATOM 839 C CA . VAL A 1 111 ? 10.920 -3.663 3.400 1.00 91.19 111 VAL A CA 1
ATOM 840 C C . VAL A 1 111 ? 10.055 -4.037 4.608 1.00 91.19 111 VAL A C 1
ATOM 842 O O . VAL A 1 111 ? 9.134 -4.847 4.487 1.00 91.19 111 VAL A O 1
ATOM 845 N N . LEU A 1 112 ? 10.300 -3.432 5.776 1.00 93.06 112 LEU A N 1
ATOM 846 C CA . LEU A 1 112 ? 9.502 -3.696 6.979 1.00 93.06 112 LEU A CA 1
ATOM 847 C C . LEU A 1 112 ? 8.043 -3.251 6.810 1.00 93.06 112 LEU A C 1
ATOM 849 O O . LEU A 1 112 ? 7.122 -3.953 7.240 1.00 93.06 112 LEU A O 1
ATOM 853 N N . ALA A 1 113 ? 7.820 -2.097 6.178 1.00 94.69 113 ALA A N 1
ATOM 854 C CA . ALA A 1 113 ? 6.481 -1.620 5.860 1.00 94.69 113 ALA A CA 1
ATOM 855 C C . ALA A 1 113 ? 5.778 -2.567 4.875 1.00 94.69 113 ALA A C 1
ATOM 857 O O . ALA A 1 113 ? 4.602 -2.876 5.075 1.00 94.69 113 ALA A O 1
ATOM 858 N N . LEU A 1 114 ? 6.492 -3.070 3.863 1.00 95.06 114 LEU A N 1
ATOM 859 C CA . LEU A 1 114 ? 5.953 -4.000 2.873 1.00 95.06 114 LEU A CA 1
ATOM 860 C C . LEU A 1 114 ? 5.502 -5.320 3.508 1.00 95.06 114 LEU A C 1
ATOM 862 O O . LEU A 1 114 ? 4.375 -5.758 3.273 1.00 95.06 114 LEU A O 1
ATOM 866 N N . GLU A 1 115 ? 6.329 -5.927 4.359 1.00 95.69 115 GLU A N 1
ATOM 867 C CA . GLU A 1 115 ? 5.970 -7.166 5.063 1.00 95.69 115 GLU A CA 1
ATOM 868 C C . GLU A 1 115 ? 4.770 -6.964 5.998 1.00 95.69 115 GLU A C 1
ATOM 870 O O . GLU A 1 115 ? 3.860 -7.797 6.064 1.00 95.69 115 GLU A O 1
ATOM 875 N N . ARG A 1 116 ? 4.694 -5.810 6.672 1.00 96.31 116 ARG A N 1
ATOM 876 C CA . ARG A 1 116 ? 3.529 -5.467 7.496 1.00 96.31 116 ARG A CA 1
ATOM 877 C C . ARG A 1 116 ? 2.266 -5.275 6.652 1.00 96.31 116 ARG A C 1
ATOM 879 O O . ARG A 1 116 ? 1.201 -5.750 7.048 1.00 96.31 116 ARG A O 1
ATOM 886 N N . ALA A 1 117 ? 2.366 -4.615 5.499 1.00 97.25 117 ALA A N 1
ATOM 887 C CA . ALA A 1 117 ? 1.250 -4.466 4.567 1.00 97.25 117 ALA A CA 1
ATOM 888 C C . ALA A 1 117 ? 0.761 -5.831 4.066 1.00 97.25 117 ALA A C 1
ATOM 890 O O . ALA A 1 117 ? -0.442 -6.091 4.067 1.00 97.25 117 ALA A O 1
ATOM 891 N N . LYS A 1 118 ? 1.685 -6.733 3.722 1.00 96.75 118 LYS A N 1
ATOM 892 C CA . LYS A 1 118 ? 1.378 -8.102 3.298 1.00 96.75 118 LYS A CA 1
ATOM 893 C C . LYS A 1 118 ? 0.593 -8.863 4.364 1.00 96.75 118 LYS A C 1
ATOM 895 O O . LYS A 1 118 ? -0.457 -9.423 4.058 1.00 96.75 118 LYS A O 1
ATOM 900 N N . ALA A 1 119 ? 1.046 -8.819 5.618 1.00 96.56 119 ALA A N 1
ATOM 901 C CA . ALA A 1 119 ? 0.357 -9.459 6.740 1.00 96.56 119 ALA A CA 1
ATOM 902 C C . ALA A 1 119 ? -1.057 -8.894 6.981 1.00 96.56 119 ALA A C 1
ATOM 904 O O . ALA A 1 119 ? -1.962 -9.623 7.383 1.00 96.56 119 ALA A O 1
ATOM 905 N N . LEU A 1 120 ? -1.268 -7.598 6.728 1.00 96.75 120 LEU A N 1
ATOM 906 C CA . LEU A 1 120 ? -2.579 -6.960 6.862 1.00 96.75 120 LEU A CA 1
ATOM 907 C C . LEU A 1 120 ? -3.527 -7.306 5.709 1.00 96.75 120 LEU A C 1
ATOM 909 O O . LEU A 1 120 ? -4.730 -7.455 5.932 1.00 96.75 120 LEU A O 1
ATOM 913 N N . LEU A 1 121 ? -3.015 -7.378 4.481 1.00 97.56 121 LEU A N 1
ATOM 914 C CA . LEU A 1 121 ? -3.830 -7.476 3.271 1.00 97.56 121 LEU A CA 1
ATOM 915 C C . LEU A 1 121 ? -4.090 -8.913 2.812 1.00 97.56 121 LEU A C 1
ATOM 917 O O . LEU A 1 121 ? -5.136 -9.153 2.218 1.00 97.56 121 LEU A O 1
ATOM 921 N N . LEU A 1 122 ? -3.196 -9.858 3.111 1.00 95.81 122 LEU A N 1
ATOM 922 C CA . LEU A 1 122 ? -3.312 -11.260 2.679 1.00 95.81 122 LEU A CA 1
ATOM 923 C C . LEU A 1 122 ? -3.858 -12.204 3.763 1.00 95.81 122 LEU A C 1
ATOM 925 O O . LEU A 1 122 ? -3.634 -13.411 3.696 1.00 95.81 122 LEU A O 1
ATOM 929 N N . ARG A 1 123 ? -4.546 -11.648 4.760 1.00 80.75 123 ARG A N 1
ATOM 930 C CA . ARG A 1 123 ? -5.204 -12.403 5.833 1.00 80.75 123 ARG A CA 1
ATOM 931 C C . ARG A 1 123 ? -6.460 -13.137 5.374 1.00 80.75 123 ARG A C 1
ATOM 933 O O . ARG A 1 123 ? -7.138 -12.615 4.459 1.00 80.75 123 ARG A O 1
#

Foldseek 3Di:
DDPVQVVLVVLLVVLLVCCVVPNLLLSCQRNVQAVQLVLLLVVVPDVVSVVCSLVSLVSVCVSDPLVSVVVCLVPQDDGHPCSNVHDPVRSVVCVVVVVDDCDPVNVVSSVVSSVVSCVSNND

pLDDT: mean 90.23, std 9.96, range [48.56, 98.19]

Radius of gyration: 14.34 Å; chains: 1; bounding box: 35×27×35 Å

Secondary structure (DSSP, 8-state):
--HHHHHHHHHHHHHHHHHHHH-HHHHHHHIIIIIIHHHHHHTTT-HHHHHHHHHHHHHHHHHS-HHHHHHHHHH----HHHHHHS-HHHHHHHHHTT-----HHHHHHHHHHHHHHHHHH--